Protein AF-A0A6A4CCP1-F1 (afdb_monomer_lite)

Organism: NCBI:txid53985

Radius of gyrati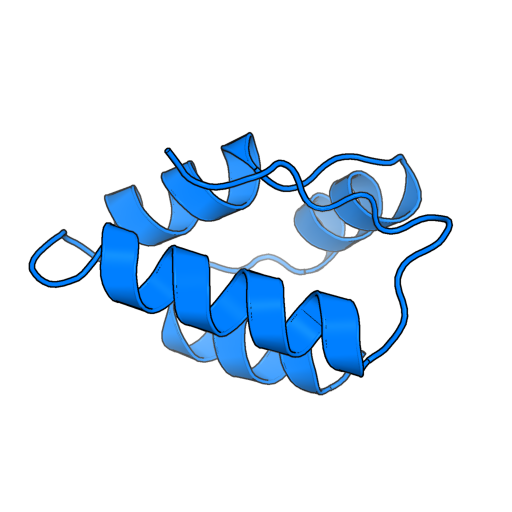on: 11.02 Å; chains: 1; bounding box: 25×20×26 Å

Foldseek 3Di:
DQAADEPVDDDLVNLVVSVVSLCVVCPPHDFVVSVVSNQVSYDYPVRVVCVVPQPDPGPVSVVVVSNVD

Sequence (69 aa):
MIQPFYTDNSTVDKARAFWDALELATVGLDETLRLSAFRECLKGKSGEEWWMCSRIDDFETLRVRFHNQ

Structure (mmCIF, N/CA/C/O backbone):
data_AF-A0A6A4CCP1-F1
#
_entry.id   AF-A0A6A4CCP1-F1
#
loo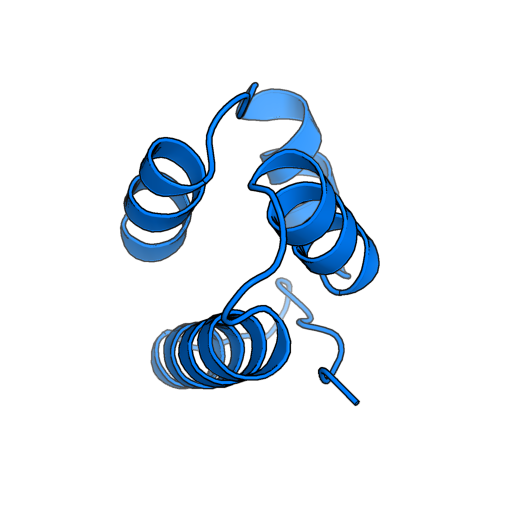p_
_atom_site.group_PDB
_atom_site.id
_atom_site.type_symbol
_atom_site.label_atom_id
_atom_site.label_alt_id
_atom_site.label_comp_id
_atom_site.label_asym_id
_atom_site.label_entity_id
_atom_site.label_seq_id
_atom_site.pdbx_PDB_ins_code
_atom_site.Cartn_x
_atom_site.Cartn_y
_atom_site.Cartn_z
_atom_site.occupancy
_atom_site.B_iso_or_equiv
_atom_site.auth_seq_id
_atom_site.auth_comp_id
_atom_site.auth_asym_id
_atom_site.auth_atom_id
_atom_site.pdbx_PDB_model_num
ATOM 1 N N . MET A 1 1 ? 7.109 -1.452 11.939 1.00 60.06 1 MET A N 1
ATOM 2 C CA . MET A 1 1 ? 7.357 -0.380 10.951 1.00 60.06 1 MET A CA 1
ATOM 3 C C . MET A 1 1 ? 7.368 -1.039 9.585 1.00 60.06 1 MET A C 1
ATOM 5 O O . MET A 1 1 ? 8.169 -1.948 9.393 1.00 60.06 1 MET A O 1
ATOM 9 N N . ILE A 1 2 ? 6.427 -0.689 8.709 1.00 75.31 2 ILE A N 1
ATOM 10 C CA . ILE A 1 2 ? 6.340 -1.284 7.368 1.00 75.31 2 ILE A CA 1
ATOM 11 C C . ILE A 1 2 ? 7.508 -0.733 6.544 1.00 75.31 2 ILE A C 1
ATOM 13 O O . ILE A 1 2 ? 7.802 0.461 6.606 1.00 75.31 2 ILE A O 1
ATOM 17 N N . GLN A 1 3 ? 8.227 -1.607 5.842 1.00 77.19 3 GLN A N 1
ATOM 18 C CA . GLN A 1 3 ? 9.342 -1.182 4.998 1.00 77.19 3 GLN A CA 1
ATOM 19 C C . GLN A 1 3 ? 8.803 -0.541 3.710 1.00 77.19 3 GLN A C 1
ATOM 21 O O . GLN A 1 3 ? 7.827 -1.053 3.155 1.00 77.19 3 GLN A O 1
ATOM 26 N N . PRO A 1 4 ? 9.428 0.536 3.203 1.00 82.44 4 PRO A N 1
ATOM 27 C CA . PRO A 1 4 ? 9.031 1.111 1.928 1.00 82.44 4 PRO A CA 1
ATOM 28 C C . PRO A 1 4 ? 9.234 0.103 0.791 1.00 82.44 4 PRO A C 1
ATOM 30 O O . PRO A 1 4 ? 10.283 -0.539 0.694 1.00 82.44 4 PRO A O 1
ATOM 33 N N . PHE A 1 5 ? 8.244 -0.011 -0.088 1.00 83.38 5 PHE A N 1
ATOM 34 C CA . PHE A 1 5 ? 8.288 -0.873 -1.259 1.00 83.38 5 PHE A CA 1
ATOM 35 C C . PHE A 1 5 ? 8.724 -0.076 -2.483 1.00 83.38 5 PHE A C 1
ATOM 37 O O . PHE A 1 5 ? 7.985 0.785 -2.955 1.00 83.38 5 PHE A O 1
ATOM 44 N N . TYR A 1 6 ? 9.920 -0.366 -2.998 1.00 79.25 6 TYR A N 1
ATOM 45 C CA . TYR A 1 6 ? 10.457 0.272 -4.201 1.00 79.25 6 TYR A CA 1
ATOM 46 C C . TYR A 1 6 ? 10.110 -0.549 -5.438 1.00 79.25 6 TYR A C 1
ATOM 48 O O . TYR A 1 6 ? 10.670 -1.624 -5.658 1.00 79.25 6 TYR A O 1
ATOM 56 N N . THR A 1 7 ? 9.194 -0.036 -6.249 1.00 76.88 7 THR A N 1
ATOM 57 C CA . THR A 1 7 ? 8.668 -0.741 -7.430 1.00 76.88 7 THR A CA 1
ATOM 58 C C . THR A 1 7 ? 9.703 -0.956 -8.535 1.00 76.88 7 THR A C 1
ATOM 60 O O . THR A 1 7 ? 9.709 -2.016 -9.149 1.00 76.88 7 THR A O 1
ATOM 63 N N . ASP A 1 8 ? 10.640 -0.026 -8.732 1.00 74.06 8 ASP A N 1
ATOM 64 C CA . ASP A 1 8 ? 11.582 -0.044 -9.865 1.00 74.06 8 ASP A CA 1
ATOM 65 C C . ASP A 1 8 ? 12.587 -1.227 -9.859 1.00 74.06 8 ASP A C 1
ATOM 67 O O . ASP A 1 8 ? 13.179 -1.547 -10.889 1.00 74.06 8 ASP A O 1
ATOM 71 N N . ASN A 1 9 ? 12.775 -1.921 -8.726 1.00 68.06 9 ASN A N 1
ATOM 72 C CA . ASN A 1 9 ? 13.675 -3.085 -8.602 1.00 68.06 9 ASN A CA 1
ATOM 73 C C . ASN A 1 9 ? 13.087 -4.240 -7.766 1.00 68.06 9 ASN A C 1
ATOM 75 O O . ASN A 1 9 ? 13.833 -5.069 -7.222 1.00 68.06 9 ASN A O 1
ATOM 79 N N . SER A 1 10 ? 11.765 -4.287 -7.604 1.00 74.94 10 SER A N 1
ATOM 80 C CA . SER A 1 10 ? 11.128 -5.324 -6.790 1.00 74.94 10 SER A CA 1
ATOM 81 C C . SER A 1 10 ? 10.807 -6.582 -7.588 1.00 74.94 10 SER A C 1
ATOM 83 O O . SER A 1 10 ? 10.361 -6.531 -8.727 1.00 74.94 10 SER A O 1
ATOM 85 N N . THR A 1 11 ? 11.047 -7.735 -6.966 1.00 81.44 11 THR A N 1
ATOM 86 C CA . THR A 1 11 ? 10.648 -9.049 -7.477 1.00 81.44 11 THR A CA 1
ATOM 87 C C . THR A 1 11 ? 9.293 -9.446 -6.894 1.00 81.44 11 THR A C 1
ATOM 89 O O . THR A 1 11 ? 8.880 -8.911 -5.864 1.00 81.44 11 THR A O 1
ATOM 92 N N . VAL A 1 12 ? 8.628 -10.434 -7.501 1.00 81.25 12 VAL A N 1
ATOM 93 C CA . VAL A 1 12 ? 7.347 -10.980 -7.007 1.00 81.25 12 VAL A CA 1
ATOM 94 C C . VAL A 1 12 ? 7.443 -11.420 -5.538 1.00 81.25 12 VAL A C 1
ATOM 96 O O . VAL A 1 12 ? 6.538 -11.144 -4.754 1.00 81.25 12 VAL A O 1
ATOM 99 N N . ASP A 1 13 ? 8.557 -12.030 -5.123 1.00 85.56 13 ASP A N 1
ATOM 100 C CA . ASP A 1 13 ? 8.794 -12.394 -3.718 1.00 85.56 13 ASP A CA 1
ATOM 101 C C . ASP A 1 13 ? 8.859 -11.182 -2.782 1.00 85.56 13 ASP A C 1
ATOM 103 O O . ASP A 1 13 ? 8.267 -11.205 -1.704 1.00 85.56 13 ASP A O 1
ATOM 107 N N . LYS A 1 14 ? 9.522 -10.093 -3.193 1.00 85.44 14 LYS A N 1
ATOM 108 C CA . LYS A 1 14 ? 9.558 -8.854 -2.401 1.00 85.44 14 LYS A CA 1
ATOM 109 C C . LYS A 1 14 ? 8.179 -8.207 -2.311 1.00 85.44 14 LYS A C 1
ATOM 111 O O . LYS A 1 14 ? 7.835 -7.687 -1.255 1.00 85.44 14 LYS A O 1
ATOM 116 N N . ALA A 1 15 ? 7.400 -8.260 -3.392 1.00 85.75 15 ALA A N 1
ATOM 117 C CA . ALA A 1 15 ? 6.028 -7.763 -3.410 1.00 85.75 15 ALA A CA 1
ATOM 118 C C . ALA A 1 15 ? 5.146 -8.541 -2.425 1.00 85.75 15 ALA A C 1
ATOM 120 O O . ALA A 1 15 ? 4.452 -7.928 -1.617 1.00 85.75 15 ALA A O 1
ATOM 121 N N . ARG A 1 16 ? 5.230 -9.880 -2.416 1.00 87.06 16 ARG A N 1
ATOM 122 C CA . ARG A 1 16 ? 4.511 -10.708 -1.433 1.00 87.06 16 ARG A CA 1
ATOM 123 C C . ARG A 1 16 ? 4.950 -10.418 -0.003 1.00 87.06 16 ARG A C 1
ATOM 125 O O . ARG A 1 16 ? 4.099 -10.153 0.831 1.00 87.06 16 ARG A O 1
ATOM 132 N N . ALA A 1 17 ? 6.256 -10.388 0.267 1.00 89.50 17 ALA A N 1
ATOM 133 C CA . ALA A 1 17 ? 6.766 -10.104 1.608 1.00 89.50 17 ALA A CA 1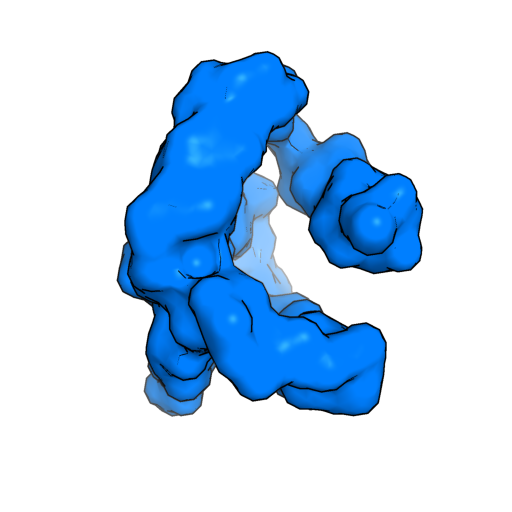
ATOM 134 C C . ALA A 1 17 ? 6.333 -8.718 2.119 1.00 89.50 17 ALA A C 1
ATOM 136 O O . ALA A 1 17 ? 6.010 -8.556 3.295 1.00 89.50 17 ALA A O 1
ATOM 137 N N . PHE A 1 18 ? 6.301 -7.719 1.233 1.00 89.75 18 PHE A N 1
ATOM 138 C CA . PHE A 1 18 ? 5.759 -6.401 1.544 1.00 89.75 18 PHE A CA 1
ATOM 139 C C . PHE A 1 18 ? 4.259 -6.459 1.853 1.00 89.75 18 PHE A C 1
ATOM 141 O O . PHE A 1 18 ? 3.833 -5.881 2.852 1.00 89.75 18 PHE A O 1
ATOM 148 N N . TRP A 1 19 ? 3.478 -7.168 1.031 1.00 90.81 19 TRP A N 1
ATOM 149 C CA . TRP A 1 19 ? 2.042 -7.329 1.248 1.00 90.81 19 TRP A CA 1
ATOM 150 C C . TRP A 1 19 ? 1.741 -7.994 2.592 1.00 90.81 19 TRP A C 1
ATOM 152 O O . TRP A 1 19 ? 0.967 -7.449 3.371 1.00 90.81 19 TRP A O 1
ATOM 162 N N . ASP A 1 20 ? 2.399 -9.112 2.906 1.00 91.06 20 ASP A N 1
ATOM 163 C CA . ASP A 1 20 ? 2.271 -9.797 4.197 1.00 91.06 20 ASP A CA 1
ATOM 164 C C . ASP A 1 20 ? 2.603 -8.863 5.373 1.00 91.06 20 ASP A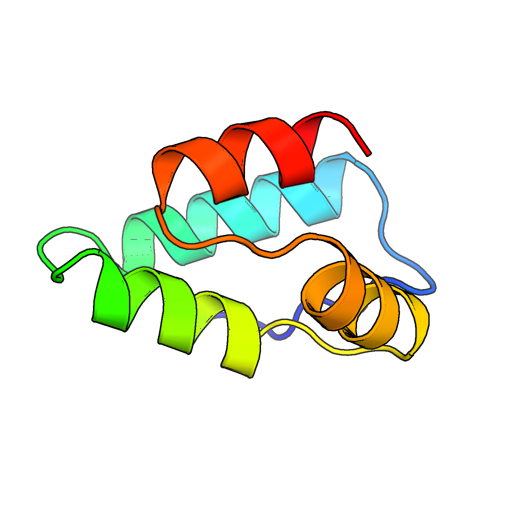 C 1
ATOM 166 O O . ASP A 1 20 ? 1.862 -8.788 6.354 1.00 91.06 20 ASP A O 1
ATOM 170 N N . ALA A 1 21 ? 3.694 -8.095 5.270 1.00 91.38 21 ALA A N 1
ATOM 171 C CA . ALA A 1 21 ? 4.092 -7.154 6.313 1.00 91.38 21 ALA A CA 1
ATOM 172 C C . ALA A 1 21 ? 3.086 -6.005 6.489 1.00 91.38 21 ALA A C 1
ATOM 174 O O . ALA A 1 21 ? 2.811 -5.596 7.619 1.00 91.38 21 ALA A O 1
ATOM 175 N N . LEU A 1 22 ? 2.536 -5.482 5.392 1.00 90.88 22 LEU A N 1
ATOM 176 C CA . LEU A 1 22 ? 1.490 -4.464 5.408 1.00 90.88 22 LEU A CA 1
ATOM 177 C C . LEU A 1 22 ? 0.197 -5.016 6.011 1.00 90.88 22 LEU A C 1
ATOM 179 O O . LEU A 1 22 ? -0.405 -4.367 6.865 1.00 90.88 22 LEU A O 1
ATOM 183 N N . GLU A 1 23 ? -0.231 -6.201 5.579 1.00 90.81 23 GLU A N 1
ATOM 184 C CA . GLU A 1 23 ? -1.459 -6.834 6.043 1.00 90.81 23 GLU A CA 1
ATOM 185 C C . GLU A 1 23 ? -1.388 -7.062 7.551 1.00 90.81 23 GLU A C 1
ATOM 187 O O . GLU A 1 23 ? -2.288 -6.608 8.256 1.00 90.81 23 GLU A O 1
ATOM 192 N N . LEU A 1 24 ? -0.274 -7.628 8.036 1.00 91.94 24 LEU A N 1
ATOM 193 C CA . LEU A 1 24 ? 0.005 -7.855 9.454 1.00 91.94 24 LEU A CA 1
ATOM 194 C C . LEU A 1 24 ? 0.058 -6.550 10.262 1.00 91.94 24 LEU A C 1
ATOM 196 O O . LEU A 1 24 ? -0.500 -6.471 11.354 1.00 91.94 24 LEU A O 1
ATOM 200 N N . ALA A 1 25 ? 0.719 -5.516 9.737 1.00 89.88 25 ALA A N 1
ATOM 201 C CA . ALA A 1 25 ? 0.852 -4.230 10.422 1.00 89.88 25 ALA A CA 1
ATOM 202 C C . ALA A 1 25 ? -0.456 -3.428 10.473 1.00 89.88 25 ALA A C 1
ATOM 204 O O . ALA A 1 25 ? -0.587 -2.524 11.295 1.00 89.88 25 ALA A O 1
ATOM 205 N N . THR A 1 26 ? -1.405 -3.743 9.594 1.00 91.25 26 THR A N 1
ATOM 206 C CA . THR A 1 26 ? -2.687 -3.044 9.480 1.00 91.25 26 THR A CA 1
ATOM 207 C C . THR A 1 26 ? -3.875 -3.897 9.932 1.00 91.25 26 THR A C 1
ATOM 209 O O . THR A 1 26 ? -5.024 -3.517 9.703 1.00 91.25 26 THR A O 1
ATOM 212 N N . VAL A 1 27 ? -3.629 -5.047 10.575 1.00 90.56 27 VAL A N 1
ATOM 213 C CA . VAL A 1 27 ? -4.690 -5.884 11.157 1.00 90.56 27 VAL A CA 1
ATOM 214 C C . VAL A 1 27 ? -5.496 -5.063 12.165 1.00 90.56 27 VAL A C 1
ATOM 216 O O . VAL A 1 27 ? -4.938 -4.485 13.095 1.00 90.56 27 VAL A O 1
ATOM 219 N N . GLY A 1 28 ? -6.819 -5.039 11.988 1.00 89.00 28 GLY A N 1
ATOM 220 C CA . GLY A 1 28 ? -7.743 -4.320 12.870 1.00 89.00 28 GLY A CA 1
ATOM 221 C C . GLY A 1 28 ? -7.887 -2.823 12.581 1.00 89.00 28 GLY A C 1
ATOM 222 O O . GLY A 1 28 ? -8.600 -2.153 13.320 1.00 89.00 28 GLY A O 1
ATOM 223 N N . LEU A 1 29 ? -7.244 -2.300 11.530 1.00 91.44 29 LEU A N 1
ATOM 224 C CA . LEU A 1 29 ? -7.463 -0.933 11.048 1.00 91.44 29 LEU A CA 1
ATOM 225 C C . LEU A 1 29 ? -8.559 -0.885 9.978 1.00 91.44 29 LEU A C 1
ATOM 227 O O . LEU A 1 29 ? -8.702 -1.819 9.186 1.00 91.44 29 LEU A O 1
ATOM 231 N N . ASP A 1 30 ? -9.268 0.242 9.906 1.00 92.31 30 ASP A N 1
ATOM 232 C CA . ASP A 1 30 ? -10.209 0.546 8.827 1.00 92.31 30 ASP A CA 1
ATOM 233 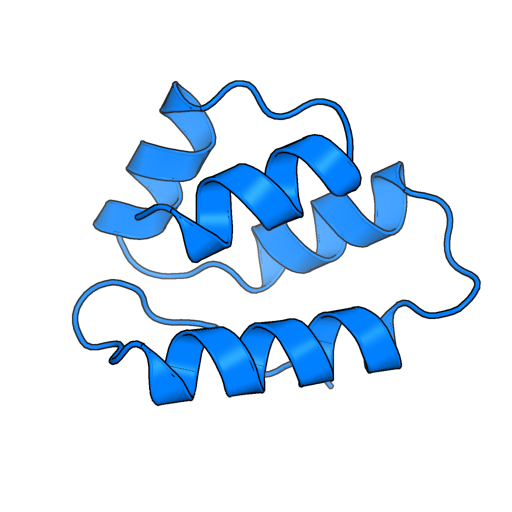C C . ASP A 1 30 ? -9.532 0.550 7.455 1.00 92.31 30 ASP A C 1
ATOM 235 O O . ASP A 1 30 ? -8.391 0.997 7.312 1.00 92.31 30 ASP A O 1
ATOM 239 N N . GLU A 1 31 ? -10.254 0.125 6.417 1.00 90.62 31 GLU A N 1
ATOM 240 C CA . GLU A 1 31 ? -9.724 -0.004 5.053 1.00 90.62 31 GLU A CA 1
ATOM 241 C C . GLU A 1 31 ? -9.067 1.280 4.540 1.00 90.62 31 GLU A C 1
ATOM 243 O O . GLU A 1 31 ? -7.977 1.225 3.973 1.00 90.62 31 GLU A O 1
ATOM 248 N N . THR A 1 32 ? -9.647 2.449 4.825 1.00 89.94 32 THR A N 1
ATOM 249 C CA . THR A 1 32 ? -9.070 3.749 4.452 1.00 89.94 32 THR A CA 1
ATOM 250 C C . THR A 1 32 ? -7.681 3.970 5.062 1.00 89.94 32 THR A C 1
ATOM 252 O O . THR A 1 32 ? -6.781 4.490 4.394 1.00 89.94 32 THR A O 1
ATOM 255 N N . LEU A 1 33 ? -7.467 3.543 6.313 1.00 91.31 33 LEU A N 1
ATOM 256 C CA . LEU A 1 33 ? -6.156 3.606 6.963 1.00 91.31 33 LEU A CA 1
ATOM 257 C C . LEU A 1 33 ? -5.183 2.605 6.336 1.00 91.31 33 LEU A C 1
ATOM 259 O O . LEU A 1 33 ? -4.020 2.949 6.122 1.00 91.31 33 LEU A O 1
ATOM 263 N N . ARG A 1 34 ? -5.648 1.401 5.979 1.00 92.75 34 ARG A N 1
ATOM 264 C CA . ARG A 1 34 ? -4.814 0.396 5.291 1.00 92.75 34 ARG A CA 1
ATOM 265 C C . ARG A 1 34 ? -4.361 0.893 3.913 1.00 92.75 34 ARG A C 1
ATOM 267 O O . ARG A 1 34 ? -3.185 0.763 3.577 1.00 92.75 34 ARG A O 1
ATOM 274 N N . LEU A 1 35 ? -5.259 1.519 3.149 1.00 91.88 35 LEU A N 1
ATOM 275 C CA . LEU A 1 35 ? -4.954 2.145 1.855 1.00 91.88 35 LEU A CA 1
ATOM 276 C C . LEU A 1 35 ? -3.947 3.292 2.005 1.00 91.88 35 LEU A C 1
ATOM 278 O O . LEU A 1 35 ? -2.984 3.383 1.243 1.00 91.88 35 LEU A O 1
ATOM 282 N N . SER A 1 36 ? -4.132 4.133 3.024 1.00 91.00 36 SER A N 1
ATOM 283 C CA . SER A 1 36 ? -3.217 5.240 3.325 1.00 91.00 36 SER A CA 1
ATOM 284 C C . SER A 1 36 ? -1.819 4.731 3.692 1.00 91.00 36 SER A C 1
ATOM 286 O O . SER A 1 36 ? -0.823 5.233 3.171 1.00 91.00 36 SER A O 1
ATOM 288 N N . ALA A 1 37 ? -1.737 3.677 4.513 1.00 91.31 37 ALA A N 1
ATOM 289 C CA . ALA A 1 37 ? -0.479 3.026 4.871 1.00 91.31 37 ALA A CA 1
ATOM 290 C C . ALA A 1 37 ? 0.230 2.427 3.645 1.00 91.31 37 ALA A C 1
ATOM 292 O O . ALA A 1 37 ? 1.438 2.611 3.486 1.00 91.31 37 ALA A O 1
ATOM 293 N N . PHE A 1 38 ? -0.508 1.769 2.740 1.00 91.12 38 PHE A N 1
ATOM 294 C CA . PHE A 1 38 ? 0.054 1.285 1.475 1.00 91.12 38 PHE A CA 1
ATOM 295 C C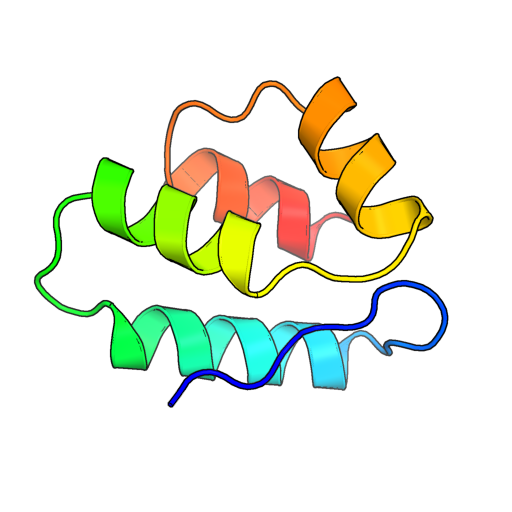 . PHE A 1 38 ? 0.629 2.438 0.653 1.00 91.12 38 PHE A C 1
ATOM 297 O O . PHE A 1 38 ? 1.777 2.362 0.219 1.00 91.12 38 PHE A O 1
ATOM 304 N N . ARG A 1 39 ? -0.136 3.522 0.464 1.00 89.25 39 ARG A N 1
ATOM 305 C CA . ARG A 1 39 ? 0.302 4.685 -0.321 1.00 89.25 39 ARG A CA 1
ATOM 306 C C . ARG A 1 39 ? 1.557 5.334 0.256 1.00 89.25 39 ARG A C 1
ATOM 308 O O . ARG A 1 39 ? 2.418 5.766 -0.510 1.00 89.25 39 ARG A O 1
ATOM 315 N N . GLU A 1 40 ? 1.669 5.398 1.580 1.00 90.19 40 GLU A N 1
ATOM 316 C CA . GLU A 1 40 ? 2.856 5.929 2.250 1.00 90.19 40 GLU A CA 1
ATOM 317 C C . GLU A 1 40 ? 4.083 5.035 2.023 1.00 90.19 40 GLU A C 1
ATOM 319 O O . GLU A 1 40 ? 5.184 5.542 1.776 1.00 90.19 40 GLU A O 1
ATOM 324 N N . CYS A 1 41 ? 3.887 3.715 2.049 1.00 89.25 41 CYS A N 1
ATOM 325 C CA . CYS A 1 41 ? 4.950 2.734 1.858 1.00 89.25 41 CYS A CA 1
ATOM 326 C C . CYS A 1 41 ? 5.339 2.531 0.389 1.00 89.25 41 CYS A C 1
ATOM 328 O O . CYS A 1 41 ? 6.475 2.147 0.116 1.00 89.25 41 CYS A O 1
ATOM 330 N N . LEU A 1 42 ? 4.437 2.790 -0.556 1.00 88.56 42 LEU A N 1
ATOM 331 C CA . LEU A 1 42 ? 4.701 2.680 -1.984 1.00 88.56 42 LEU A CA 1
ATOM 332 C C . LEU A 1 42 ? 5.661 3.787 -2.427 1.00 88.56 42 LEU A C 1
ATOM 334 O O . LEU A 1 42 ? 5.326 4.973 -2.394 1.00 88.56 42 LEU A O 1
ATOM 338 N N . LYS A 1 43 ? 6.861 3.391 -2.851 1.00 87.88 43 LYS A N 1
ATOM 339 C CA . LYS A 1 43 ? 7.912 4.277 -3.353 1.00 87.88 43 LYS A CA 1
ATOM 340 C C . LYS A 1 43 ? 8.360 3.840 -4.750 1.00 87.88 43 LYS A C 1
ATOM 342 O O . LYS A 1 43 ? 8.244 2.678 -5.149 1.00 87.88 43 LYS A O 1
ATOM 347 N N . GLY A 1 44 ? 8.920 4.789 -5.487 1.00 85.69 44 GLY A N 1
ATOM 348 C CA . GLY A 1 44 ? 9.373 4.569 -6.858 1.00 85.69 44 GLY A CA 1
ATOM 349 C C . GLY A 1 44 ? 8.356 5.063 -7.874 1.00 85.69 44 GLY A C 1
ATOM 350 O O . GLY A 1 44 ? 7.144 4.982 -7.666 1.00 85.69 44 GLY A O 1
ATOM 351 N N . LYS A 1 45 ? 8.873 5.603 -8.975 1.00 86.38 45 LYS A N 1
ATOM 352 C CA . LYS A 1 45 ? 8.081 6.364 -9.943 1.00 86.38 45 LYS A CA 1
ATOM 353 C C . LYS A 1 45 ? 6.979 5.496 -10.554 1.00 86.38 45 LYS A C 1
ATOM 355 O O . LYS A 1 45 ? 5.823 5.906 -10.592 1.00 86.38 45 LYS A O 1
ATOM 360 N N . SER A 1 46 ? 7.331 4.266 -10.918 1.00 84.56 46 SER A N 1
ATOM 361 C CA . SER A 1 46 ? 6.421 3.284 -11.511 1.00 84.56 46 SER A CA 1
ATOM 362 C C . SER A 1 46 ? 5.237 2.945 -10.591 1.00 84.56 46 SER A C 1
ATOM 364 O O . SER A 1 46 ? 4.096 2.861 -11.040 1.00 84.56 46 SER A O 1
ATOM 366 N N . GLY A 1 47 ? 5.488 2.793 -9.288 1.00 85.81 47 GLY A N 1
ATOM 367 C CA . GLY A 1 47 ? 4.457 2.518 -8.286 1.00 85.81 47 GLY A CA 1
ATOM 368 C C . GLY A 1 47 ? 3.533 3.701 -8.046 1.00 85.81 47 GLY A C 1
ATOM 369 O O . GLY A 1 47 ? 2.318 3.531 -7.983 1.00 85.81 47 GLY A O 1
ATOM 370 N N . GLU A 1 48 ? 4.089 4.908 -7.953 1.00 88.19 48 GLU A N 1
ATOM 371 C CA . GLU A 1 48 ? 3.287 6.120 -7.782 1.00 88.19 48 GLU A CA 1
ATOM 372 C C . GLU A 1 48 ? 2.402 6.404 -9.000 1.00 88.19 48 GLU A C 1
ATOM 374 O O . GLU A 1 48 ? 1.221 6.712 -8.834 1.00 88.19 48 GLU A O 1
ATOM 379 N N . GLU A 1 49 ? 2.933 6.241 -10.216 1.00 88.94 49 GLU A N 1
ATOM 380 C CA . GLU A 1 49 ? 2.154 6.357 -11.455 1.00 88.94 49 GLU A CA 1
ATOM 381 C C . GLU A 1 49 ? 1.047 5.295 -11.513 1.00 88.94 49 GLU A C 1
ATOM 383 O O . GLU A 1 49 ? -0.114 5.622 -11.771 1.00 88.94 49 GLU A O 1
ATOM 388 N N . TRP A 1 50 ? 1.364 4.038 -11.188 1.00 88.12 50 TRP A N 1
ATOM 389 C CA . TRP A 1 50 ? 0.370 2.967 -11.128 1.00 88.12 50 TRP A CA 1
ATOM 390 C C . TRP A 1 50 ? -0.746 3.256 -10.124 1.00 88.12 50 TRP A C 1
ATOM 392 O O . TRP A 1 50 ? -1.919 3.053 -10.445 1.00 88.12 50 TRP A O 1
ATOM 402 N N . TRP A 1 51 ? -0.409 3.760 -8.936 1.00 88.12 51 TRP A N 1
ATOM 403 C CA . TRP A 1 51 ? -1.396 4.115 -7.917 1.00 88.12 51 TRP A CA 1
ATOM 404 C C . TRP A 1 51 ? -2.358 5.195 -8.419 1.00 88.12 51 TRP A C 1
ATOM 406 O O . TRP A 1 51 ? -3.574 5.052 -8.292 1.00 88.12 51 TRP A O 1
ATOM 416 N N . MET A 1 52 ? -1.826 6.246 -9.049 1.00 87.25 52 MET A N 1
ATOM 417 C CA . MET A 1 52 ? -2.629 7.341 -9.603 1.00 87.25 52 MET A CA 1
ATOM 418 C C . MET A 1 52 ? -3.558 6.862 -10.728 1.00 87.25 52 MET A C 1
ATOM 420 O O . MET A 1 52 ? -4.698 7.317 -10.823 1.00 87.25 52 MET A O 1
ATOM 424 N N . CYS A 1 53 ? -3.105 5.922 -11.563 1.00 85.69 53 CYS A N 1
ATOM 425 C CA . CYS A 1 53 ? -3.901 5.378 -12.664 1.00 85.69 53 CYS A CA 1
ATOM 426 C C . CYS A 1 53 ? -4.916 4.306 -12.237 1.00 85.69 53 CYS A C 1
ATOM 428 O O . CYS A 1 53 ? -5.923 4.126 -12.921 1.00 85.69 53 CYS A O 1
ATOM 430 N N . SER A 1 54 ? -4.676 3.590 -11.136 1.00 82.12 54 SER A N 1
ATOM 431 C CA . SER A 1 54 ? -5.462 2.399 -10.784 1.00 82.12 54 SER A CA 1
ATOM 432 C C . SER A 1 54 ? -6.817 2.696 -10.136 1.00 82.12 54 SER A C 1
ATOM 434 O O . SER A 1 54 ? -7.651 1.795 -10.126 1.00 82.12 54 SER A O 1
ATOM 436 N N . ARG A 1 55 ? -7.051 3.927 -9.641 1.00 82.62 55 ARG A N 1
ATOM 437 C CA . ARG A 1 55 ? -8.308 4.368 -8.984 1.00 82.62 55 ARG A CA 1
ATOM 438 C C . ARG A 1 55 ? -8.840 3.314 -8.002 1.00 82.62 55 ARG A C 1
ATOM 440 O O . ARG A 1 55 ? -9.878 2.702 -8.226 1.00 82.62 55 ARG A O 1
ATOM 447 N N . ILE A 1 56 ? -8.042 3.044 -6.975 1.00 86.88 56 ILE A N 1
ATOM 448 C CA . ILE A 1 56 ? -8.309 2.003 -5.985 1.00 86.88 56 ILE A CA 1
ATOM 449 C C . ILE A 1 56 ? -9.009 2.642 -4.787 1.00 86.88 56 ILE A C 1
ATOM 451 O O . ILE A 1 56 ? -8.391 3.433 -4.077 1.00 86.88 56 ILE A O 1
ATOM 455 N N . ASP A 1 57 ? -10.273 2.282 -4.573 1.00 86.38 57 ASP A N 1
ATOM 456 C CA . ASP A 1 57 ? -11.104 2.809 -3.482 1.00 86.38 57 ASP A CA 1
ATOM 457 C C . ASP A 1 57 ? -11.249 1.824 -2.300 1.00 86.38 57 ASP A C 1
ATOM 459 O O . ASP A 1 57 ? -11.550 2.250 -1.188 1.00 86.38 57 ASP A O 1
ATOM 463 N N . ASP A 1 58 ? -10.942 0.534 -2.503 1.00 89.75 58 ASP A N 1
ATOM 464 C CA . ASP A 1 58 ? -11.115 -0.536 -1.506 1.00 89.75 58 ASP A CA 1
ATOM 465 C C . ASP A 1 58 ? -9.855 -1.400 -1.351 1.00 89.75 58 ASP A C 1
ATOM 467 O O . ASP A 1 58 ? -9.080 -1.598 -2.300 1.00 89.75 58 ASP A O 1
ATOM 471 N N . PHE A 1 59 ? -9.661 -1.980 -0.162 1.00 88.94 59 PHE A N 1
ATOM 472 C CA . PHE A 1 59 ? -8.459 -2.764 0.142 1.00 88.94 59 PHE A CA 1
ATOM 473 C C . PHE A 1 59 ? -8.421 -4.106 -0.606 1.00 88.94 59 PHE A C 1
ATOM 475 O O . PHE A 1 59 ? -7.351 -4.583 -0.991 1.00 88.94 59 PHE A O 1
ATOM 482 N N . GLU A 1 60 ? -9.578 -4.710 -0.878 1.00 89.44 60 GLU A N 1
ATOM 483 C CA . GLU A 1 60 ? -9.648 -5.942 -1.671 1.00 89.44 60 GLU A CA 1
ATOM 484 C C . GLU A 1 60 ? -9.256 -5.700 -3.138 1.00 89.44 60 GLU A C 1
ATOM 486 O O . GLU A 1 60 ? -8.430 -6.429 -3.695 1.00 89.44 60 GLU A O 1
ATOM 491 N N . THR A 1 61 ? -9.761 -4.618 -3.741 1.00 90.56 61 THR A N 1
ATOM 492 C CA . THR A 1 61 ? -9.373 -4.197 -5.095 1.00 90.56 61 THR A CA 1
ATOM 493 C C . THR A 1 61 ? -7.872 -3.927 -5.171 1.00 90.56 61 THR A C 1
ATOM 495 O O . THR A 1 61 ? -7.220 -4.353 -6.132 1.00 90.56 61 THR A O 1
ATOM 498 N N . LEU A 1 62 ? -7.305 -3.284 -4.140 1.00 90.81 62 LEU A N 1
ATOM 499 C CA . LEU A 1 62 ? -5.863 -3.079 -4.022 1.00 90.81 62 LEU A CA 1
ATOM 500 C C . LEU A 1 62 ? -5.103 -4.402 -4.093 1.00 90.81 62 LEU A C 1
ATOM 502 O O . LEU A 1 62 ? -4.192 -4.545 -4.908 1.00 90.81 62 LEU A O 1
ATOM 506 N N . ARG A 1 63 ? -5.499 -5.371 -3.264 1.00 89.25 63 ARG A N 1
ATOM 507 C CA . ARG A 1 63 ? -4.849 -6.679 -3.167 1.00 89.25 63 ARG A CA 1
ATOM 508 C C . ARG A 1 63 ? -4.815 -7.394 -4.510 1.00 89.25 63 ARG A C 1
ATOM 510 O O . ARG A 1 63 ? -3.758 -7.846 -4.947 1.00 89.25 63 ARG A O 1
ATOM 517 N N . VAL A 1 64 ? -5.967 -7.486 -5.175 1.00 89.12 64 VAL A N 1
ATOM 518 C CA . VAL A 1 64 ? -6.073 -8.180 -6.465 1.00 89.12 64 VAL A CA 1
ATOM 519 C C . VAL A 1 64 ? -5.197 -7.493 -7.506 1.00 89.12 64 VAL A C 1
ATOM 521 O O . VAL A 1 64 ? -4.427 -8.158 -8.191 1.00 89.12 64 VAL A O 1
ATOM 524 N N . ARG A 1 65 ? -5.267 -6.162 -7.613 1.00 87.94 65 ARG A N 1
ATOM 525 C CA . ARG A 1 65 ? -4.488 -5.404 -8.602 1.00 87.94 65 ARG A CA 1
ATOM 526 C C . ARG A 1 65 ? -2.987 -5.481 -8.346 1.00 87.94 65 ARG A C 1
ATOM 528 O O . ARG A 1 65 ? -2.234 -5.602 -9.304 1.00 87.94 65 ARG A O 1
ATOM 535 N N . PHE A 1 66 ? -2.567 -5.435 -7.085 1.00 86.12 66 PHE A N 1
ATOM 536 C CA . PHE A 1 66 ? -1.161 -5.498 -6.695 1.00 86.12 66 PHE A CA 1
ATOM 537 C C . PHE A 1 66 ? -0.528 -6.860 -7.010 1.00 86.12 66 PHE A C 1
ATOM 539 O O . PHE A 1 66 ? 0.613 -6.922 -7.453 1.00 86.12 66 PHE A O 1
ATOM 546 N N . HIS A 1 67 ? -1.269 -7.958 -6.832 1.00 82.75 67 HIS A N 1
ATOM 547 C CA . HIS A 1 67 ? -0.780 -9.300 -7.168 1.00 82.75 67 HIS A CA 1
ATOM 548 C C . HIS A 1 67 ? -0.884 -9.658 -8.655 1.00 82.75 67 HIS A C 1
ATOM 550 O O . HIS A 1 67 ? -0.261 -10.630 -9.077 1.00 82.75 67 HIS A O 1
ATOM 556 N N . ASN A 1 68 ? -1.676 -8.914 -9.428 1.00 82.06 68 ASN A N 1
ATOM 557 C CA . ASN A 1 68 ? -1.918 -9.168 -10.850 1.00 82.06 68 ASN A CA 1
ATOM 558 C C . ASN A 1 68 ? -1.096 -8.245 -11.774 1.00 82.06 68 ASN A C 1
ATOM 560 O O . ASN A 1 68 ? -1.430 -8.117 -12.953 1.00 82.06 68 ASN A O 1
ATOM 564 N N . GLN A 1 69 ? -0.085 -7.568 -11.216 1.00 68.56 69 GLN A N 1
ATOM 565 C CA . GLN A 1 69 ? 0.909 -6.744 -11.912 1.00 68.56 69 GLN A CA 1
ATOM 566 C C . GLN A 1 69 ? 2.080 -7.608 -12.395 1.00 68.56 69 GLN A C 1
ATOM 568 O O . GLN A 1 69 ? 2.559 -7.345 -13.519 1.00 68.56 69 GLN A O 1
#

Secondary structure (DSSP, 8-state):
-PPPEEGGG--HHHHHHHHHHHHHHTTTS-HHHHHHHHHHHEESHHHHHHHHHH---SHHHHHHHHHT-

pLDDT: mean 86.17, std 6.29, range [60.06, 92.75]